Protein AF-A0A714Q5D1-F1 (afdb_monomer_lite)

Structure (mmCIF, N/CA/C/O backbone):
data_AF-A0A714Q5D1-F1
#
_entry.id   AF-A0A714Q5D1-F1
#
loop_
_atom_site.group_PDB
_atom_site.id
_atom_site.type_symbol
_atom_site.label_atom_id
_atom_site.label_alt_id
_atom_site.label_comp_id
_atom_site.label_asym_id
_atom_site.label_entity_id
_atom_site.label_seq_id
_atom_site.pdbx_PDB_ins_code
_atom_site.Cartn_x
_atom_site.Cartn_y
_atom_site.Cartn_z
_atom_site.occupancy
_atom_site.B_iso_or_equiv
_atom_site.auth_seq_id
_atom_site.auth_comp_id
_atom_site.auth_asym_id
_atom_site.auth_atom_id
_atom_site.pdbx_PDB_model_num
ATOM 1 N N . PRO A 1 1 ? 1.433 0.738 -25.582 1.00 81.00 1 PRO A N 1
ATOM 2 C CA . PRO A 1 1 ? 1.959 1.926 -24.862 1.00 81.00 1 PRO A CA 1
ATOM 3 C C . PRO A 1 1 ? 2.702 1.563 -23.567 1.00 81.00 1 PRO A C 1
ATOM 5 O O . PRO A 1 1 ? 3.852 1.950 -23.438 1.00 81.00 1 PRO A O 1
ATOM 8 N N . TYR A 1 2 ? 2.107 0.767 -22.663 1.00 87.62 2 TYR A N 1
ATOM 9 C CA . TYR A 1 2 ? 2.778 0.337 -21.421 1.00 87.62 2 TYR A CA 1
ATOM 10 C C . TYR A 1 2 ? 3.999 -0.569 -21.673 1.00 87.62 2 TYR A C 1
ATOM 12 O O . TYR A 1 2 ? 5.058 -0.362 -21.093 1.00 87.62 2 TYR A O 1
ATOM 20 N N . SER A 1 3 ? 3.886 -1.518 -22.610 1.00 93.50 3 SER A N 1
ATOM 21 C CA . SER A 1 3 ? 4.961 -2.458 -22.982 1.00 93.50 3 SER A CA 1
ATOM 22 C C . SER A 1 3 ? 6.217 -1.804 -23.571 1.00 93.50 3 SER A C 1
ATOM 24 O O . SER A 1 3 ? 7.267 -2.434 -23.599 1.00 93.50 3 SER A O 1
ATOM 26 N N . ILE A 1 4 ? 6.111 -0.557 -24.041 1.00 95.12 4 ILE A N 1
ATOM 27 C CA . ILE A 1 4 ? 7.219 0.221 -24.617 1.00 95.12 4 ILE A CA 1
ATOM 28 C C . ILE A 1 4 ? 7.639 1.394 -23.721 1.00 95.12 4 ILE A C 1
ATOM 30 O O . ILE A 1 4 ? 8.556 2.132 -24.072 1.00 95.12 4 ILE A O 1
ATOM 34 N N . ALA A 1 5 ? 6.954 1.603 -22.591 1.00 95.12 5 ALA A N 1
ATOM 35 C CA . ALA A 1 5 ? 7.242 2.712 -21.696 1.00 95.12 5 ALA A CA 1
ATOM 36 C C . ALA A 1 5 ? 8.482 2.397 -20.840 1.00 95.12 5 ALA A C 1
ATOM 38 O O . ALA A 1 5 ? 8.576 1.292 -20.284 1.00 95.12 5 ALA A O 1
ATOM 39 N N . PRO A 1 6 ? 9.420 3.351 -20.699 1.00 95.25 6 PRO A N 1
ATOM 40 C CA . PRO A 1 6 ? 10.560 3.197 -19.806 1.00 95.25 6 PRO A CA 1
ATOM 41 C C . PRO A 1 6 ? 10.093 3.143 -18.349 1.00 95.25 6 PRO A C 1
ATOM 43 O O . PRO A 1 6 ? 9.035 3.670 -17.997 1.00 95.25 6 PRO A O 1
ATOM 46 N N . ASP A 1 7 ? 10.895 2.531 -17.480 1.00 93.38 7 ASP A N 1
ATOM 47 C CA . ASP A 1 7 ? 10.522 2.346 -16.071 1.00 93.38 7 ASP A CA 1
ATOM 48 C C . ASP A 1 7 ? 10.300 3.669 -15.335 1.00 93.38 7 ASP A C 1
ATOM 50 O O . ASP A 1 7 ? 9.413 3.754 -14.493 1.00 93.38 7 ASP A O 1
ATOM 54 N N . THR A 1 8 ? 10.986 4.741 -15.740 1.00 94.38 8 THR A N 1
ATOM 55 C CA . THR A 1 8 ? 10.777 6.100 -15.213 1.00 94.38 8 THR A CA 1
ATOM 56 C C . THR A 1 8 ? 9.359 6.644 -15.421 1.00 94.38 8 THR A C 1
ATOM 58 O O . THR A 1 8 ? 8.963 7.566 -14.718 1.00 94.38 8 THR A O 1
ATOM 61 N N . GLN A 1 9 ? 8.584 6.092 -16.361 1.00 95.38 9 GLN A N 1
ATOM 62 C CA . GLN A 1 9 ? 7.179 6.458 -16.590 1.00 95.38 9 GLN A CA 1
ATOM 63 C C . GLN A 1 9 ? 6.185 5.526 -15.880 1.00 95.38 9 GLN A C 1
ATOM 65 O O . GLN A 1 9 ? 4.998 5.836 -15.829 1.00 95.38 9 GLN A O 1
ATOM 70 N N . LYS A 1 10 ? 6.644 4.377 -15.366 1.00 94.50 10 LYS A N 1
ATOM 71 C CA . LYS A 1 10 ? 5.791 3.332 -14.771 1.00 94.50 10 LYS A CA 1
ATOM 72 C C . LYS A 1 10 ? 5.982 3.200 -13.260 1.00 94.50 10 LYS A C 1
ATOM 74 O O . LYS A 1 10 ? 5.040 2.840 -12.563 1.00 94.50 10 LYS A O 1
ATOM 79 N N . HIS A 1 11 ? 7.187 3.468 -12.760 1.00 95.88 11 HIS A N 1
ATOM 80 C CA . HIS A 1 11 ? 7.547 3.311 -11.356 1.00 95.88 11 HIS A CA 1
ATOM 81 C C . HIS A 1 11 ? 7.350 4.631 -10.604 1.00 95.88 11 HIS A C 1
ATOM 83 O O . HIS A 1 11 ? 8.175 5.541 -10.685 1.00 95.88 11 HIS A O 1
ATOM 89 N N . VAL A 1 12 ? 6.224 4.744 -9.900 1.00 95.25 12 VAL A N 1
ATOM 90 C CA . VAL A 1 12 ? 5.825 5.952 -9.167 1.00 95.25 12 VAL A CA 1
ATOM 91 C C . VAL A 1 12 ? 5.989 5.765 -7.656 1.00 95.25 12 VAL A C 1
ATOM 93 O O . VAL A 1 12 ? 5.805 4.655 -7.157 1.00 95.25 12 VAL A O 1
ATOM 96 N N . PRO A 1 13 ? 6.302 6.832 -6.900 1.00 96.25 13 PRO A N 1
ATOM 97 C CA . PRO A 1 13 ? 6.359 6.750 -5.449 1.00 96.25 13 PRO A CA 1
ATOM 98 C C . PRO A 1 13 ? 4.952 6.662 -4.842 1.00 96.25 13 PRO A C 1
ATOM 100 O O . PRO A 1 13 ? 4.015 7.309 -5.308 1.00 96.25 13 PRO A O 1
ATOM 103 N N . MET A 1 14 ? 4.828 5.923 -3.741 1.00 96.38 14 MET A N 1
ATOM 104 C CA . MET A 1 14 ? 3.618 5.853 -2.922 1.00 96.38 14 MET A CA 1
ATOM 105 C C . MET A 1 14 ? 3.999 5.909 -1.440 1.00 96.38 14 MET A C 1
ATOM 107 O O . MET A 1 14 ? 4.958 5.269 -1.014 1.00 96.38 14 MET A O 1
ATOM 111 N N . LEU A 1 15 ? 3.240 6.671 -0.650 1.00 96.12 15 LEU A N 1
ATOM 112 C CA . LEU A 1 15 ? 3.417 6.796 0.796 1.00 96.12 15 LEU A CA 1
ATOM 113 C C . LEU A 1 15 ? 2.069 6.630 1.492 1.00 96.12 15 LEU A C 1
ATOM 115 O O . LEU A 1 15 ? 1.077 7.228 1.083 1.00 96.12 15 LEU A O 1
ATOM 119 N N . ILE A 1 16 ? 2.054 5.856 2.576 1.00 95.44 16 ILE A N 1
ATOM 120 C CA . ILE A 1 16 ? 0.906 5.731 3.475 1.00 95.44 16 ILE A CA 1
ATOM 121 C C . ILE A 1 16 ? 1.373 6.133 4.869 1.00 95.44 16 ILE A C 1
ATOM 123 O O . ILE A 1 16 ? 2.322 5.565 5.409 1.00 95.44 16 ILE A O 1
ATOM 127 N N . TRP A 1 17 ? 0.689 7.108 5.459 1.00 95.81 17 TRP A N 1
ATOM 128 C CA . TRP A 1 17 ? 0.879 7.502 6.849 1.00 95.81 17 TRP A CA 1
ATOM 129 C C . TRP A 1 17 ? -0.388 7.178 7.637 1.00 95.81 17 TRP A C 1
ATOM 131 O O . TRP A 1 17 ? -1.484 7.563 7.235 1.00 95.81 17 TRP A O 1
ATOM 141 N N . LEU A 1 18 ? -0.233 6.473 8.758 1.00 96.31 18 LEU A N 1
ATOM 142 C CA . LEU A 1 18 ? -1.324 6.098 9.656 1.00 96.31 18 LEU A CA 1
ATOM 143 C C . LEU A 1 18 ? -1.017 6.636 11.053 1.00 96.31 18 LEU A C 1
ATOM 145 O O . LEU A 1 18 ? 0.057 6.360 11.597 1.00 96.31 18 LEU A O 1
ATOM 149 N N . SER A 1 19 ? -1.960 7.365 11.651 1.00 97.00 19 SER A N 1
ATOM 150 C CA . SER A 1 19 ? -1.835 7.818 13.040 1.00 97.00 19 SER A CA 1
ATOM 151 C C . SER A 1 19 ? -1.768 6.629 14.007 1.00 97.00 19 SER A C 1
ATOM 153 O O . SER A 1 19 ? -2.263 5.541 13.703 1.00 97.00 19 SER A O 1
ATOM 155 N N . LYS A 1 20 ? -1.186 6.829 15.197 1.00 96.69 20 LYS A N 1
ATOM 156 C CA . LYS A 1 20 ? -1.126 5.783 16.237 1.00 96.69 20 LYS A CA 1
ATOM 157 C C . LYS A 1 20 ? -2.521 5.257 16.589 1.00 96.69 20 LYS A C 1
ATOM 159 O O . LYS A 1 20 ? -2.720 4.048 16.631 1.00 96.69 20 LYS A O 1
ATOM 164 N N . ASP A 1 21 ? -3.486 6.158 16.751 1.00 97.00 21 ASP A N 1
ATOM 165 C CA . ASP A 1 21 ? -4.876 5.815 17.059 1.00 97.00 21 ASP A CA 1
ATOM 166 C C . ASP A 1 21 ? -5.517 4.972 15.954 1.00 97.00 21 ASP A C 1
ATOM 168 O O . ASP A 1 21 ? -6.231 4.015 16.245 1.00 97.00 21 ASP A O 1
ATOM 172 N N . TYR A 1 22 ? -5.239 5.279 14.680 1.00 95.44 22 TYR A N 1
ATOM 173 C CA . TYR A 1 22 ? -5.726 4.472 13.562 1.00 95.44 22 TYR A CA 1
ATOM 174 C C . TYR A 1 22 ? -5.145 3.057 13.620 1.00 95.44 22 TYR A C 1
ATOM 176 O O . TYR A 1 22 ? -5.884 2.077 13.527 1.00 95.44 22 TYR A O 1
ATOM 184 N N . GLN A 1 23 ? -3.828 2.946 13.811 1.00 95.81 23 GLN A N 1
ATOM 185 C CA . GLN A 1 23 ? -3.152 1.652 13.899 1.00 95.81 23 GLN A CA 1
ATOM 186 C C . GLN A 1 23 ? -3.708 0.799 15.044 1.00 95.81 23 GLN A C 1
ATOM 188 O O . GLN A 1 23 ? -3.937 -0.391 14.857 1.00 95.81 23 GLN A O 1
ATOM 193 N N . GLN A 1 24 ? -3.988 1.407 16.199 1.00 94.81 24 GLN A N 1
ATOM 194 C CA . GLN A 1 24 ? -4.589 0.722 17.345 1.00 94.81 24 GLN A CA 1
ATOM 195 C C . GLN A 1 24 ? -6.038 0.307 17.073 1.00 94.81 24 GLN A C 1
ATOM 197 O O . GLN A 1 24 ? -6.394 -0.852 17.271 1.00 94.81 24 GLN A O 1
ATOM 202 N N . ARG A 1 25 ? -6.875 1.233 16.587 1.00 92.38 25 ARG A N 1
ATOM 203 C CA . ARG A 1 25 ? -8.304 0.987 16.352 1.00 92.38 25 ARG A CA 1
ATOM 204 C C . ARG A 1 25 ? -8.548 -0.099 15.309 1.00 92.38 25 ARG A C 1
ATOM 206 O O . ARG A 1 25 ? -9.463 -0.897 15.477 1.00 92.38 25 ARG A O 1
ATOM 213 N N . TYR A 1 26 ? -7.745 -0.118 14.249 1.00 91.81 26 TYR A N 1
ATOM 214 C CA . TYR A 1 26 ? -7.880 -1.060 13.136 1.00 91.81 26 TYR A CA 1
ATOM 215 C C . TYR A 1 26 ? -6.841 -2.186 13.169 1.00 91.81 2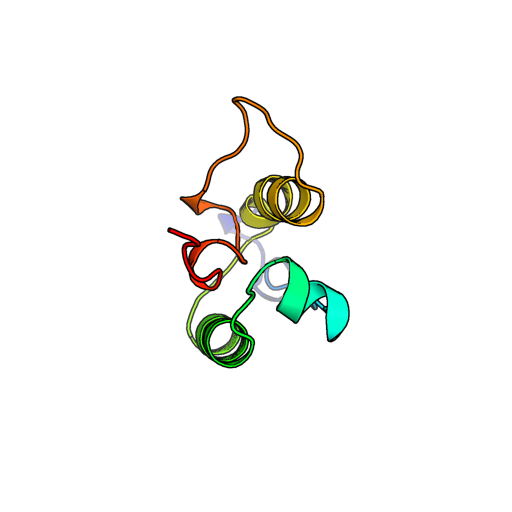6 TYR A C 1
ATOM 217 O O . TYR A 1 26 ? -6.700 -2.913 12.187 1.00 91.81 26 TYR A O 1
ATOM 225 N N . GLN A 1 27 ? -6.124 -2.327 14.291 1.00 94.50 27 GLN A N 1
ATOM 226 C CA . GLN A 1 27 ? -5.159 -3.399 14.554 1.00 94.50 27 GLN A CA 1
ATOM 227 C C . GLN A 1 27 ? -4.139 -3.599 13.423 1.00 94.50 27 GLN A C 1
ATOM 229 O O . GLN A 1 27 ? -3.812 -4.727 13.046 1.00 94.50 27 GLN A O 1
ATOM 234 N N . VAL A 1 28 ? -3.646 -2.491 12.863 1.00 95.88 28 VAL A N 1
ATOM 235 C CA . VAL A 1 28 ? -2.646 -2.508 11.792 1.00 95.88 28 VAL A CA 1
ATOM 236 C C . VAL A 1 28 ? -1.270 -2.735 12.403 1.00 95.88 28 VAL A C 1
ATOM 238 O O . VAL A 1 28 ? -0.772 -1.919 13.179 1.00 95.88 28 VAL A O 1
ATOM 241 N N . ASP A 1 29 ? -0.629 -3.831 12.018 1.00 97.00 29 ASP A N 1
ATOM 242 C CA . ASP A 1 29 ? 0.742 -4.133 12.393 1.00 97.00 29 ASP A CA 1
ATOM 243 C C . ASP A 1 29 ? 1.721 -3.323 11.527 1.00 97.00 29 ASP A C 1
ATOM 245 O O . ASP A 1 29 ? 1.957 -3.617 10.350 1.00 97.00 29 ASP A O 1
ATOM 249 N N . GLN A 1 30 ? 2.298 -2.276 12.121 1.00 95.38 30 GLN A N 1
ATOM 250 C CA . GLN A 1 30 ? 3.226 -1.385 11.426 1.00 95.38 30 GLN A CA 1
ATOM 251 C C . GLN A 1 30 ? 4.508 -2.102 10.967 1.00 95.38 30 GLN A C 1
ATOM 253 O O . GLN A 1 30 ? 5.031 -1.776 9.900 1.00 95.38 30 GLN A O 1
ATOM 258 N N . ALA A 1 31 ? 5.007 -3.082 11.726 1.00 96.62 31 ALA A N 1
ATOM 259 C CA . ALA A 1 31 ? 6.214 -3.819 11.355 1.00 96.62 31 ALA A CA 1
ATOM 260 C C . ALA A 1 31 ? 5.951 -4.734 10.150 1.00 96.62 31 ALA A C 1
ATOM 262 O O . ALA A 1 31 ? 6.769 -4.802 9.229 1.00 96.62 31 ALA A O 1
ATOM 263 N N . CYS A 1 32 ? 4.778 -5.375 10.108 1.00 97.56 32 CYS A N 1
ATOM 264 C CA . CYS A 1 32 ? 4.310 -6.099 8.929 1.00 97.56 32 CYS A CA 1
ATOM 265 C C . CYS A 1 32 ? 4.239 -5.180 7.703 1.00 97.56 32 CYS A C 1
ATOM 267 O O . CYS A 1 32 ? 4.789 -5.523 6.653 1.00 97.56 32 CYS A O 1
ATOM 269 N N . LEU A 1 33 ? 3.612 -4.003 7.839 1.00 96.69 33 LEU A N 1
ATOM 270 C CA . LEU A 1 33 ? 3.416 -3.082 6.719 1.00 96.69 33 LEU A CA 1
ATOM 271 C C . LEU A 1 33 ? 4.754 -2.584 6.159 1.00 96.69 33 LEU A C 1
ATOM 273 O O . LEU A 1 33 ? 4.955 -2.601 4.948 1.00 96.69 33 LEU A O 1
ATOM 277 N N . GLN A 1 34 ? 5.698 -2.219 7.033 1.00 96.81 34 GLN A N 1
ATOM 278 C CA . GLN A 1 34 ? 7.047 -1.809 6.632 1.00 96.81 34 GLN A CA 1
ATOM 279 C C . GLN A 1 34 ? 7.803 -2.931 5.917 1.00 96.81 34 GLN A C 1
ATOM 281 O O . GLN A 1 34 ? 8.380 -2.699 4.856 1.00 96.81 34 GLN A O 1
ATOM 286 N N . LYS A 1 35 ? 7.759 -4.158 6.453 1.00 98.12 35 LYS A N 1
ATOM 287 C CA . LYS A 1 35 ? 8.399 -5.314 5.815 1.00 98.12 35 LYS A CA 1
ATOM 288 C C . LYS A 1 35 ? 7.832 -5.542 4.417 1.00 98.12 35 LYS A C 1
ATOM 290 O O . LYS A 1 35 ? 8.597 -5.620 3.463 1.00 98.12 35 LYS A O 1
ATOM 295 N N . ARG A 1 36 ? 6.505 -5.573 4.272 1.00 97.44 36 ARG A N 1
ATOM 296 C CA . ARG A 1 36 ? 5.854 -5.772 2.970 1.00 97.44 36 ARG A CA 1
ATOM 297 C C . ARG A 1 36 ? 6.164 -4.646 1.987 1.00 97.44 36 ARG A C 1
ATOM 299 O O . ARG A 1 36 ? 6.414 -4.944 0.827 1.00 97.44 36 ARG A O 1
ATOM 306 N N . ALA A 1 37 ? 6.194 -3.392 2.439 1.00 96.88 37 ALA A N 1
ATOM 307 C CA . ALA A 1 37 ? 6.572 -2.253 1.603 1.00 96.88 37 ALA A CA 1
ATOM 308 C C . ALA A 1 37 ? 8.012 -2.358 1.064 1.00 96.88 37 ALA A C 1
ATOM 310 O O . ALA A 1 37 ? 8.289 -1.857 -0.017 1.00 96.88 37 ALA A O 1
ATOM 311 N N . SER A 1 38 ? 8.920 -3.022 1.791 1.00 96.50 38 SER A N 1
ATOM 312 C CA . SER A 1 38 ? 10.307 -3.236 1.347 1.00 96.50 38 SER A CA 1
ATOM 313 C C . SER A 1 38 ? 10.535 -4.484 0.487 1.00 96.50 38 SER A C 1
ATOM 315 O O . SER A 1 38 ? 11.601 -4.608 -0.109 1.00 96.50 38 SER A O 1
ATOM 317 N N . THR A 1 39 ? 9.590 -5.432 0.456 1.00 97.50 39 THR A N 1
ATOM 318 C CA . THR A 1 39 ? 9.813 -6.758 -0.156 1.00 97.50 39 THR A CA 1
ATOM 319 C C . THR A 1 39 ? 8.833 -7.127 -1.261 1.00 97.50 39 THR A C 1
ATOM 321 O O . THR A 1 39 ? 9.034 -8.154 -1.900 1.00 97.50 39 THR A O 1
ATOM 324 N N . LEU A 1 40 ? 7.746 -6.378 -1.436 1.00 97.31 40 LEU A N 1
ATOM 325 C CA . LEU A 1 40 ? 6.702 -6.673 -2.415 1.00 97.31 40 LEU A CA 1
ATOM 326 C C . LEU A 1 40 ? 6.511 -5.495 -3.366 1.00 97.31 40 LEU A C 1
ATOM 328 O O . LEU A 1 40 ? 6.634 -4.340 -2.960 1.00 97.31 40 LEU A O 1
ATOM 332 N N . ASP A 1 41 ? 6.139 -5.817 -4.600 1.00 96.62 41 ASP A N 1
ATOM 333 C CA . ASP A 1 41 ? 5.735 -4.842 -5.603 1.00 96.62 41 ASP A CA 1
ATOM 334 C C . ASP A 1 41 ? 4.234 -4.555 -5.503 1.00 96.62 41 ASP A C 1
ATOM 336 O O . ASP A 1 41 ? 3.427 -5.447 -5.231 1.00 96.62 41 ASP A O 1
ATOM 340 N N . TYR A 1 42 ? 3.864 -3.302 -5.759 1.00 97.50 42 TYR A N 1
ATOM 341 C CA . TYR A 1 42 ? 2.481 -2.833 -5.784 1.00 97.50 42 TYR A CA 1
ATOM 342 C C . TYR A 1 42 ? 2.234 -1.988 -7.030 1.00 97.50 42 TYR A C 1
ATOM 344 O O . TYR A 1 42 ? 3.157 -1.380 -7.579 1.00 97.50 42 TYR A O 1
ATOM 352 N N . SER A 1 43 ? 0.975 -1.916 -7.450 1.00 97.25 43 SER A N 1
ATOM 353 C CA . SER A 1 43 ? 0.528 -1.060 -8.547 1.00 97.25 43 SER A CA 1
ATOM 354 C C . SER A 1 43 ? -0.615 -0.148 -8.092 1.00 97.25 43 SER A C 1
ATOM 356 O O . SER A 1 43 ? -1.085 -0.199 -6.953 1.00 97.25 43 SER A O 1
ATOM 358 N N . GLN A 1 44 ? -1.091 0.704 -9.000 1.00 97.19 44 GLN A N 1
ATOM 359 C CA . GLN A 1 44 ? -2.297 1.499 -8.761 1.00 97.19 44 GLN A CA 1
ATOM 360 C C . GLN A 1 44 ? -3.568 0.639 -8.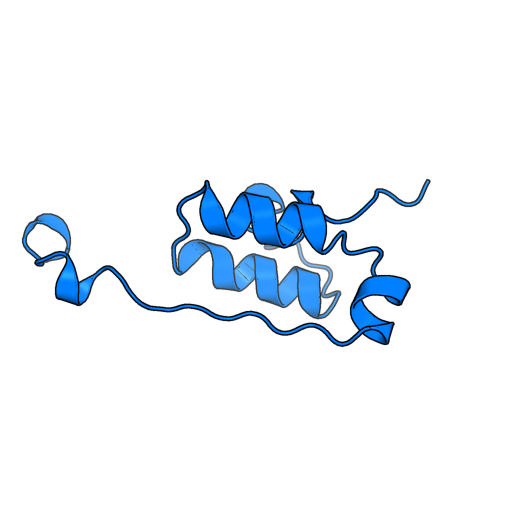658 1.00 97.19 44 GLN A C 1
ATOM 362 O O . GLN A 1 44 ? -4.558 1.120 -8.109 1.00 97.19 44 GLN A O 1
ATOM 367 N N . ASP A 1 45 ? -3.538 -0.625 -9.092 1.00 97.81 45 ASP A N 1
ATOM 368 C CA . ASP A 1 45 ? -4.672 -1.552 -8.958 1.00 97.81 45 ASP A CA 1
ATOM 369 C C . ASP A 1 45 ? -5.013 -1.793 -7.478 1.00 97.81 45 ASP A C 1
ATOM 371 O O . ASP A 1 45 ? -6.178 -1.930 -7.105 1.00 97.81 45 ASP A O 1
ATOM 375 N N . ASN A 1 46 ? -4.006 -1.721 -6.602 1.00 98.56 46 ASN A N 1
ATOM 376 C CA . ASN A 1 46 ? -4.183 -1.879 -5.163 1.00 98.56 46 ASN A CA 1
ATOM 377 C C . ASN A 1 46 ? -4.895 -0.693 -4.491 1.00 98.56 46 ASN A C 1
ATOM 379 O O . ASN A 1 46 ? -5.425 -0.823 -3.384 1.00 98.56 46 ASN A O 1
ATOM 383 N N . LEU A 1 47 ? -4.914 0.488 -5.118 1.00 98.12 47 LEU A N 1
ATOM 384 C CA . LEU A 1 47 ? -5.383 1.717 -4.472 1.00 98.12 47 LEU A CA 1
ATOM 385 C C . LEU A 1 47 ? -6.874 1.652 -4.117 1.00 98.12 47 LEU A C 1
ATOM 387 O O . LEU A 1 47 ? -7.275 2.124 -3.052 1.00 98.12 47 LEU A O 1
ATOM 391 N N . PHE A 1 48 ? -7.691 1.053 -4.984 1.00 98.31 48 PHE A N 1
ATOM 392 C CA . PHE A 1 48 ? -9.1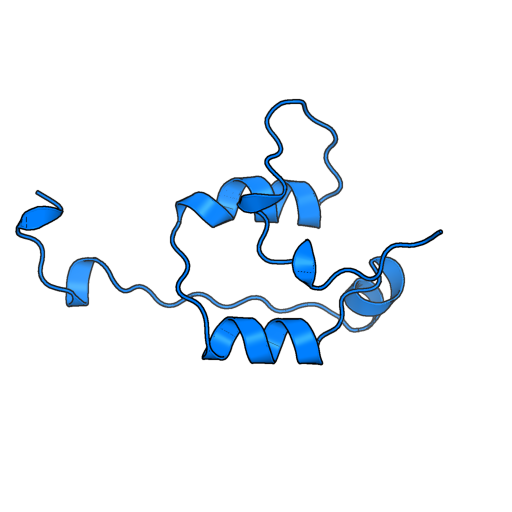43 1.028 -4.819 1.00 98.31 48 PHE A CA 1
ATOM 393 C C . PHE A 1 48 ? -9.569 0.235 -3.576 1.00 98.31 48 PHE A C 1
ATOM 395 O O . PHE A 1 48 ? -10.170 0.799 -2.659 1.00 98.31 48 PHE A O 1
ATOM 402 N N . SER A 1 49 ? -9.202 -1.047 -3.500 1.00 98.38 49 SER A N 1
ATOM 403 C CA . SER A 1 49 ? -9.532 -1.894 -2.347 1.00 98.38 49 SER A CA 1
ATOM 404 C C . SER A 1 49 ? -8.866 -1.394 -1.066 1.00 98.38 49 SER A C 1
ATOM 406 O O . SER A 1 49 ? -9.499 -1.405 -0.012 1.00 98.38 49 SER A O 1
ATOM 408 N N . THR A 1 50 ? -7.645 -0.856 -1.159 1.00 98.00 50 THR A N 1
ATOM 409 C CA . THR A 1 50 ? -6.954 -0.224 -0.025 1.00 98.00 50 THR A CA 1
ATOM 410 C C . THR A 1 50 ? -7.754 0.952 0.552 1.00 98.00 50 THR A C 1
ATOM 412 O O . THR A 1 50 ? -7.926 1.048 1.766 1.00 98.00 50 THR A O 1
ATOM 415 N N . MET A 1 51 ? -8.306 1.834 -0.289 1.00 97.56 51 MET A N 1
ATOM 416 C CA . MET A 1 51 ? -9.130 2.967 0.160 1.00 97.56 51 MET A CA 1
ATOM 417 C C . MET A 1 51 ? -10.457 2.524 0.787 1.00 97.56 51 MET A C 1
ATOM 419 O O . MET A 1 51 ? -10.873 3.078 1.810 1.00 97.56 51 MET A O 1
ATOM 423 N N . LEU A 1 52 ? -11.108 1.507 0.215 1.00 97.81 52 LEU A N 1
ATOM 424 C CA . LEU A 1 52 ? -12.317 0.917 0.798 1.00 97.81 52 LEU A CA 1
ATOM 425 C C . LEU A 1 52 ? -12.026 0.309 2.178 1.00 97.81 52 LEU A C 1
ATOM 427 O O . LEU A 1 52 ? -12.735 0.601 3.144 1.00 97.81 52 LEU A O 1
ATOM 431 N N . GLY A 1 53 ? -10.937 -0.455 2.299 1.00 94.75 53 GLY A N 1
ATOM 432 C CA . GLY A 1 53 ? -10.486 -1.038 3.561 1.00 94.75 53 GLY A CA 1
ATOM 433 C C . GLY A 1 53 ? -10.111 0.019 4.601 1.00 94.75 53 GLY A C 1
ATOM 434 O O . GLY A 1 53 ? -10.411 -0.145 5.789 1.00 94.75 53 GLY A O 1
ATOM 435 N N . LEU A 1 54 ? -9.490 1.127 4.181 1.00 95.12 54 LEU A N 1
ATOM 436 C CA . LEU A 1 54 ? -9.115 2.242 5.056 1.00 95.12 54 LEU A CA 1
ATOM 437 C C . LEU A 1 54 ? -10.328 2.968 5.652 1.00 95.12 54 LEU A C 1
ATOM 439 O O . LEU A 1 54 ? -10.290 3.380 6.814 1.0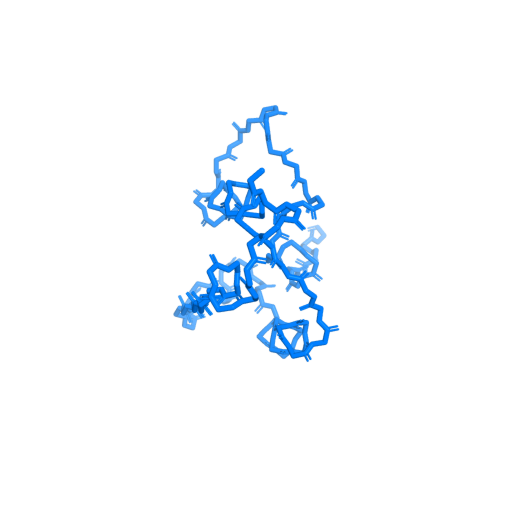0 95.12 54 LEU A O 1
ATOM 443 N N . THR A 1 55 ? -11.382 3.127 4.852 1.00 94.19 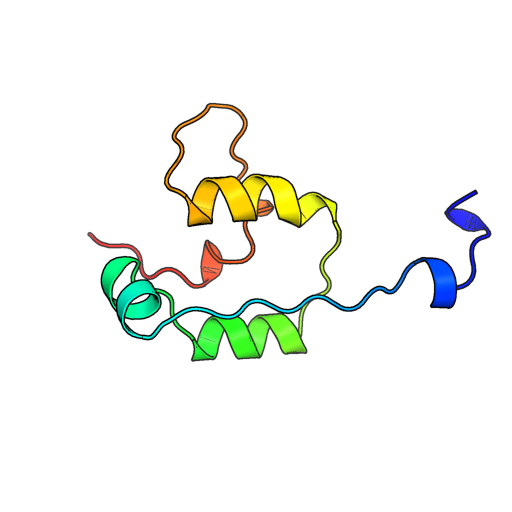55 THR A N 1
ATOM 444 C CA . THR A 1 55 ? -12.593 3.887 5.198 1.00 94.19 55 THR A CA 1
ATOM 445 C C . THR A 1 55 ? -13.711 3.024 5.787 1.00 94.19 55 THR A C 1
ATOM 447 O O . THR A 1 55 ? -14.690 3.565 6.296 1.00 94.19 55 THR A O 1
ATOM 450 N N . GLY A 1 56 ? -13.561 1.696 5.768 1.00 91.81 56 GLY A N 1
ATOM 451 C CA . GLY A 1 56 ? -14.535 0.755 6.328 1.00 91.81 56 GLY A CA 1
ATOM 452 C C . GLY A 1 56 ? -15.792 0.578 5.473 1.00 91.81 56 GLY A C 1
ATOM 453 O O . GLY A 1 56 ? -16.829 0.163 5.990 1.00 91.81 56 GLY A O 1
ATOM 454 N N . VAL A 1 57 ? -15.726 0.901 4.178 1.00 95.50 57 VAL A N 1
ATOM 455 C CA . VAL A 1 57 ? -16.859 0.758 3.254 1.00 95.50 57 VAL A CA 1
ATOM 456 C C . VAL A 1 57 ? -17.125 -0.721 2.973 1.00 95.50 57 VAL A C 1
ATOM 458 O O . VAL A 1 57 ? -16.244 -1.445 2.514 1.00 95.50 57 VAL A O 1
ATOM 461 N N . GLN A 1 58 ? -18.364 -1.160 3.198 1.00 95.62 58 GLN A N 1
ATOM 462 C CA . GLN A 1 58 ? -18.817 -2.511 2.868 1.00 95.62 58 GLN A CA 1
ATOM 463 C C . GLN A 1 58 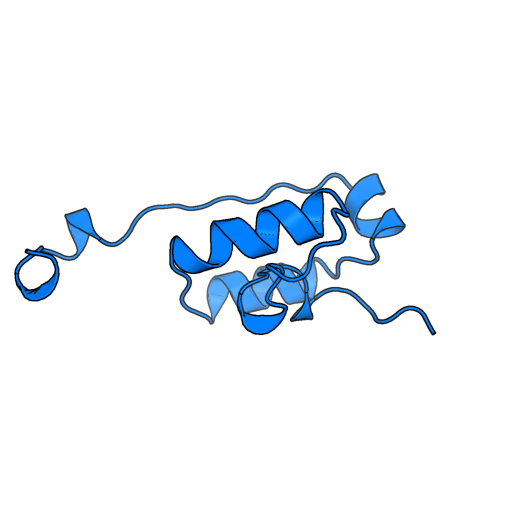? -19.424 -2.527 1.465 1.00 95.62 58 GLN A C 1
ATOM 465 O O . GLN A 1 58 ? -20.405 -1.838 1.193 1.00 95.62 58 GLN A O 1
ATOM 470 N N . THR A 1 59 ? -18.827 -3.297 0.560 1.00 97.25 59 THR A N 1
ATOM 471 C CA . THR A 1 59 ? -19.270 -3.391 -0.833 1.00 97.25 59 THR A CA 1
ATOM 472 C C . THR A 1 59 ? -18.800 -4.696 -1.466 1.00 97.25 59 THR A C 1
ATOM 474 O O . THR A 1 59 ? -17.752 -5.226 -1.102 1.00 97.25 59 THR A O 1
ATOM 477 N N . THR A 1 60 ? -19.552 -5.201 -2.442 1.00 97.88 60 THR A N 1
ATOM 478 C CA . THR A 1 60 ? -19.195 -6.403 -3.214 1.00 97.88 60 THR A CA 1
ATOM 479 C C . THR A 1 60 ? -17.980 -6.196 -4.117 1.00 97.88 60 THR A C 1
ATOM 481 O O . THR A 1 60 ? -17.395 -7.169 -4.577 1.00 97.88 60 THR A O 1
ATOM 484 N N . TYR A 1 61 ? -17.586 -4.943 -4.363 1.00 97.62 61 TYR A N 1
ATOM 485 C CA . TYR A 1 61 ? -16.416 -4.600 -5.174 1.00 97.62 61 TYR A CA 1
ATOM 486 C C . TYR A 1 61 ? -15.093 -4.620 -4.394 1.00 97.62 61 TYR A C 1
ATOM 488 O O . TYR A 1 61 ? -14.037 -4.453 -4.999 1.00 97.62 61 TYR A O 1
ATOM 496 N N . TYR A 1 62 ? -15.126 -4.797 -3.068 1.00 98.12 62 TYR A N 1
ATOM 497 C CA . TYR A 1 62 ? -13.909 -4.915 -2.269 1.00 98.12 62 TYR A CA 1
ATOM 498 C C . TYR A 1 62 ? -13.210 -6.246 -2.558 1.00 98.12 62 TYR A C 1
ATOM 500 O O . TYR A 1 62 ? -13.800 -7.314 -2.393 1.00 98.12 62 TYR A O 1
ATOM 508 N N . GLN A 1 63 ? -11.934 -6.177 -2.935 1.00 98.19 63 GLN A N 1
ATOM 509 C CA . GLN A 1 63 ? -11.091 -7.350 -3.142 1.00 98.19 63 GLN A CA 1
ATOM 510 C C . GLN A 1 63 ? -9.971 -7.354 -2.105 1.00 98.19 63 GLN A C 1
ATOM 512 O O . GLN A 1 63 ? -9.038 -6.559 -2.185 1.00 98.19 63 GLN A O 1
ATOM 517 N N . ALA A 1 64 ? -10.049 -8.268 -1.133 1.00 95.94 64 ALA A N 1
ATOM 518 C CA . ALA A 1 64 ? -9.074 -8.362 -0.042 1.00 95.94 64 ALA A CA 1
ATOM 519 C C . ALA A 1 64 ? -7.631 -8.575 -0.533 1.00 95.94 64 ALA A C 1
ATOM 521 O O . ALA A 1 64 ? -6.695 -8.107 0.105 1.00 95.94 64 ALA A O 1
ATOM 522 N N . ALA A 1 65 ? -7.454 -9.250 -1.674 1.00 96.44 65 ALA A N 1
ATOM 523 C CA . ALA A 1 65 ? -6.145 -9.470 -2.286 1.00 96.44 65 ALA A CA 1
ATOM 524 C C . ALA A 1 65 ? -5.480 -8.171 -2.783 1.00 96.44 65 ALA A C 1
ATOM 526 O O . ALA A 1 65 ? -4.253 -8.101 -2.820 1.00 96.44 65 ALA A O 1
ATOM 527 N N . ASP A 1 66 ? -6.276 -7.148 -3.110 1.00 98.19 66 ASP A N 1
ATOM 528 C CA . ASP A 1 66 ? -5.791 -5.856 -3.603 1.00 98.19 66 ASP A CA 1
ATOM 529 C C . ASP A 1 66 ? -5.618 -4.819 -2.482 1.00 98.19 66 ASP A C 1
ATOM 531 O O . ASP A 1 66 ? -5.068 -3.745 -2.716 1.00 98.19 66 ASP A O 1
ATOM 535 N N . ASP A 1 67 ? -6.072 -5.112 -1.261 1.00 97.88 67 ASP A N 1
ATOM 536 C CA . ASP A 1 67 ? -5.921 -4.234 -0.100 1.00 97.88 67 ASP A CA 1
ATOM 537 C C . ASP A 1 67 ? -4.536 -4.407 0.540 1.00 97.88 67 ASP A C 1
ATOM 539 O O . ASP A 1 67 ? -4.227 -5.427 1.159 1.00 97.88 67 ASP A O 1
ATOM 543 N N . ILE A 1 68 ? -3.705 -3.367 0.439 1.00 97.94 68 ILE A N 1
ATOM 544 C CA . ILE A 1 68 ? -2.330 -3.346 0.956 1.00 97.94 68 ILE A CA 1
ATOM 545 C C . ILE A 1 68 ? -2.288 -3.587 2.471 1.00 97.94 68 ILE A C 1
ATOM 547 O O . ILE A 1 68 ? -1.336 -4.189 2.977 1.00 97.94 68 ILE A O 1
ATOM 551 N N . LEU A 1 69 ? -3.291 -3.108 3.214 1.00 96.31 69 LEU A N 1
ATOM 552 C CA . LEU A 1 69 ? -3.305 -3.190 4.672 1.00 96.31 69 LEU A CA 1
ATOM 553 C C . LEU A 1 69 ? -3.862 -4.523 5.165 1.00 96.31 69 LEU A C 1
ATOM 555 O O . LEU A 1 69 ? -3.522 -4.917 6.282 1.00 96.31 69 LEU A O 1
ATOM 559 N N . GLN A 1 70 ? -4.700 -5.203 4.378 1.00 96.19 70 GLN A N 1
ATOM 560 C CA . GLN A 1 70 ? -5.427 -6.397 4.817 1.00 96.19 70 GLN A CA 1
ATOM 561 C C . GLN A 1 70 ? -4.503 -7.481 5.401 1.00 96.19 70 GLN A C 1
ATOM 563 O O . GLN A 1 70 ? -4.780 -7.913 6.523 1.00 96.19 70 GLN A O 1
ATOM 568 N N . PRO A 1 71 ? -3.367 -7.852 4.772 1.00 95.94 71 PRO A N 1
ATOM 569 C CA . PRO A 1 71 ? -2.484 -8.891 5.310 1.00 95.94 71 PRO A CA 1
ATOM 570 C C . PRO A 1 71 ? -1.779 -8.499 6.613 1.00 95.94 71 PRO A C 1
ATOM 572 O O . PRO A 1 71 ? -1.203 -9.354 7.281 1.00 95.94 71 PRO A O 1
ATOM 575 N N . CYS A 1 72 ? -1.768 -7.206 6.945 1.00 96.62 72 CYS A N 1
ATOM 576 C CA . CYS A 1 72 ? -1.147 -6.662 8.149 1.00 96.62 72 CYS A CA 1
ATOM 577 C C . CYS A 1 72 ? -2.167 -6.214 9.197 1.00 96.62 72 CYS A C 1
ATOM 579 O O . CYS A 1 72 ? -1.775 -5.636 10.209 1.00 96.62 72 CYS A O 1
ATOM 581 N N . ARG A 1 73 ? -3.461 -6.474 8.996 1.00 94.00 73 ARG A N 1
ATOM 582 C CA . ARG A 1 73 ? -4.457 -6.346 10.060 1.00 94.00 73 ARG A CA 1
ATOM 583 C C . ARG A 1 73 ? -4.473 -7.638 10.858 1.00 94.00 73 ARG A C 1
ATOM 585 O O . ARG A 1 73 ? -4.589 -8.722 10.289 1.00 94.00 73 ARG A O 1
ATOM 592 N N . ARG A 1 74 ? -4.357 -7.538 12.180 1.00 84.50 74 ARG A N 1
ATOM 593 C CA . ARG A 1 74 ? -4.586 -8.703 13.041 1.00 84.50 74 ARG A CA 1
ATOM 594 C C . ARG A 1 74 ? -6.072 -9.031 12.973 1.00 84.50 74 ARG A C 1
ATOM 596 O O . ARG A 1 74 ? -6.897 -8.137 13.150 1.00 84.50 74 ARG A O 1
ATOM 603 N N . LEU A 1 75 ? -6.401 -10.288 12.686 1.00 67.56 75 LEU A N 1
ATOM 604 C CA . LEU A 1 75 ? -7.775 -10.762 12.806 1.00 67.56 75 LEU A CA 1
ATOM 605 C C . LEU A 1 75 ? -8.207 -10.532 14.257 1.00 67.56 75 LEU A C 1
ATOM 607 O O . LEU A 1 75 ? -7.577 -11.042 15.181 1.00 67.56 75 LEU A O 1
ATOM 611 N N . SER A 1 76 ? -9.233 -9.711 14.449 1.00 55.22 76 SER A N 1
ATOM 612 C CA . SER A 1 76 ? -10.037 -9.775 15.661 1.00 55.22 76 SER A CA 1
ATOM 613 C C . SER A 1 76 ? -10.852 -11.063 15.580 1.00 55.22 76 SER A C 1
ATOM 615 O O . SER A 1 76 ? -11.575 -11.240 14.595 1.00 55.22 76 SER A O 1
ATOM 617 N N . GLU A 1 77 ? -10.682 -11.951 16.561 1.00 39.91 77 GLU A N 1
ATOM 618 C CA . GLU A 1 77 ? -11.642 -13.031 16.838 1.00 39.91 77 GLU A CA 1
ATOM 619 C C . GLU A 1 77 ? -13.056 -12.476 17.055 1.00 39.91 77 GLU A C 1
ATOM 621 O O . GLU A 1 77 ? -13.179 -11.351 17.603 1.00 39.91 77 GLU A O 1
#

Organism: Salmonella enterica (NCBI:txid28901)

pLDDT: mean 94.15, std 8.79, range [39.91, 98.56]

InterPro domains:
  IPR000917 Sulfatase, N-terminal [PF00884] (2-57)
  IPR017850 Alkaline-phosphatase-like, core domain superfamily [G3DSA:3.40.720.10] (1-76)
  IPR040423 Phosphoethanolamine transferase [PTHR30443] (1-75)

Foldseek 3Di:
DVVPDDVVVADDDDDDDDDPVLCVVQVFQPVVLVVCVVPDDAHCQLVPLLVCSSVVPDDPPRDLVSHSRNVRGDDDD

Secondary structure (DSSP, 8-state):
-GGGS-HHHH---------HHHHHHTTB-HHHHHHHHHH----THHHHHHHHHHHT---TT--GGG-SSGGGBPPP-

Sequence (77 aa):
PYSIAPDTQKHVPMLIWLSKDYQQRYQVDQACLQKRASTLDYSQDNLFSTMLGLTGVQTTYYQAADDILQPCRRLSE

Radius of gyration: 14.23 Å; chains: 1; bounding box: 30×21×42 Å